Protein AF-A0A0K8Q9H9-F1 (afdb_monomer)

Structure (mmCIF, N/CA/C/O backbone):
data_AF-A0A0K8Q9H9-F1
#
_entry.id   AF-A0A0K8Q9H9-F1
#
loop_
_atom_site.group_PDB
_atom_site.id
_atom_site.type_symbol
_atom_site.label_atom_id
_atom_site.label_alt_id
_atom_site.label_comp_id
_atom_site.label_asym_id
_atom_site.label_entity_id
_atom_site.label_seq_id
_atom_site.pdbx_PDB_ins_code
_atom_site.Cartn_x
_atom_site.Cartn_y
_atom_site.Cartn_z
_atom_site.occupancy
_atom_site.B_iso_or_equiv
_atom_site.auth_seq_id
_atom_site.auth_comp_id
_atom_site.auth_asym_id
_atom_site.auth_atom_id
_atom_site.pdbx_PDB_model_num
ATOM 1 N N . MET A 1 1 ? -20.706 -2.629 7.228 1.00 52.00 1 MET A N 1
ATOM 2 C CA . MET A 1 1 ? -20.235 -2.039 5.958 1.00 52.00 1 MET A CA 1
ATOM 3 C C . MET A 1 1 ? -19.748 -0.643 6.270 1.00 52.00 1 MET A C 1
ATOM 5 O O . MET A 1 1 ? -20.561 0.220 6.562 1.00 52.00 1 MET A O 1
ATOM 9 N N . THR A 1 2 ? -18.435 -0.457 6.363 1.00 60.81 2 THR A N 1
ATOM 10 C CA . THR A 1 2 ? -17.844 0.856 6.629 1.00 60.81 2 THR A CA 1
ATOM 11 C C . THR A 1 2 ? -17.998 1.724 5.383 1.00 60.81 2 THR A C 1
ATOM 13 O O . THR A 1 2 ? -17.456 1.374 4.338 1.00 60.81 2 THR A O 1
ATOM 16 N N . ASP A 1 3 ? -18.744 2.820 5.487 1.00 73.38 3 ASP A N 1
ATOM 17 C CA . ASP A 1 3 ? -18.839 3.836 4.438 1.00 73.38 3 ASP A CA 1
ATOM 18 C C . ASP A 1 3 ? -17.513 4.605 4.385 1.00 73.38 3 ASP A C 1
ATOM 20 O O . ASP A 1 3 ? -17.213 5.408 5.271 1.00 73.38 3 ASP A O 1
ATOM 24 N N . GLN A 1 4 ? -16.645 4.247 3.436 1.00 75.75 4 GLN A N 1
ATOM 25 C CA . GLN A 1 4 ? -15.318 4.841 3.281 1.00 75.75 4 GLN A CA 1
ATOM 26 C C . GLN A 1 4 ? -15.056 5.187 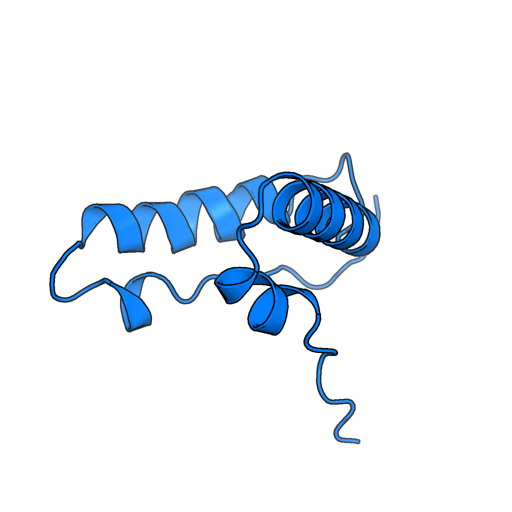1.819 1.00 75.75 4 GLN A C 1
ATOM 28 O O . GLN A 1 4 ? -15.454 4.430 0.929 1.00 75.75 4 GLN A O 1
ATOM 33 N N . PRO A 1 5 ? -14.358 6.305 1.553 1.00 81.94 5 PRO A N 1
ATOM 34 C CA . PRO A 1 5 ? -13.978 6.658 0.198 1.00 81.94 5 PRO A CA 1
ATOM 35 C C . PRO A 1 5 ? -13.087 5.563 -0.393 1.00 81.94 5 PRO A C 1
ATOM 37 O O . PRO A 1 5 ? -12.128 5.110 0.244 1.00 81.94 5 PRO A O 1
ATOM 40 N N . LYS A 1 6 ? -13.410 5.153 -1.626 1.00 84.69 6 LYS A N 1
ATOM 41 C CA . LYS A 1 6 ? -12.619 4.165 -2.361 1.00 84.69 6 LYS A CA 1
ATOM 42 C C . LYS A 1 6 ? -11.187 4.659 -2.515 1.00 84.69 6 LYS A C 1
ATOM 44 O O . LYS A 1 6 ? -10.954 5.773 -2.981 1.00 84.69 6 LYS A O 1
ATOM 49 N N . GLN A 1 7 ? -10.243 3.800 -2.164 1.00 83.19 7 GLN A N 1
ATOM 50 C CA . GLN A 1 7 ? -8.832 4.030 -2.429 1.00 83.19 7 GLN A CA 1
ATOM 51 C C . GLN A 1 7 ? -8.575 3.776 -3.917 1.00 83.19 7 GLN A C 1
ATOM 53 O O . GLN A 1 7 ? -9.040 2.773 -4.462 1.00 83.19 7 GLN A O 1
ATOM 58 N N . LEU A 1 8 ? -7.876 4.698 -4.579 1.00 83.75 8 LEU A N 1
ATOM 59 C CA . LEU A 1 8 ? -7.544 4.617 -6.002 1.00 83.75 8 LEU A CA 1
ATOM 60 C C . LEU A 1 8 ? -6.037 4.424 -6.180 1.00 83.75 8 LEU A C 1
ATOM 62 O O . LEU A 1 8 ? -5.240 4.953 -5.408 1.00 83.75 8 LEU A O 1
ATOM 66 N N . GLY A 1 9 ? -5.665 3.666 -7.210 1.00 84.44 9 GLY A N 1
ATOM 67 C CA . GLY A 1 9 ? -4.272 3.432 -7.580 1.00 84.44 9 GLY A CA 1
ATOM 68 C C . GLY A 1 9 ? -3.704 4.528 -8.482 1.00 84.44 9 GLY A C 1
ATOM 69 O O .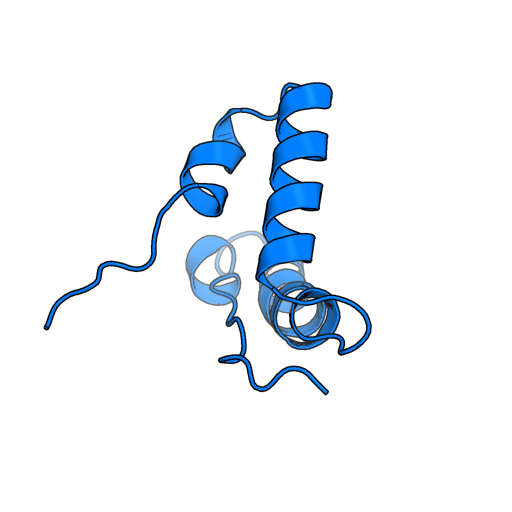 GLY A 1 9 ? -4.437 5.294 -9.106 1.00 84.44 9 GLY A O 1
ATOM 70 N N . GLY A 1 10 ? -2.374 4.590 -8.546 1.00 91.00 10 GLY A N 1
ATOM 71 C CA . GLY A 1 10 ? -1.609 5.422 -9.482 1.00 91.00 10 GLY A CA 1
ATOM 72 C C . GLY A 1 10 ? -0.596 4.614 -10.298 1.00 91.00 10 GLY A C 1
ATOM 73 O O . GLY A 1 10 ? 0.352 5.181 -10.839 1.00 91.00 10 GLY A O 1
ATOM 74 N N . GLY A 1 11 ? -0.772 3.295 -10.372 1.00 93.50 11 GLY A N 1
ATOM 75 C CA . GLY A 1 11 ? 0.159 2.343 -10.967 1.00 93.50 11 GLY A CA 1
ATOM 76 C C . GLY A 1 11 ? 0.482 2.662 -12.418 1.00 93.50 11 GLY A C 1
ATOM 77 O O . GLY A 1 11 ? 1.657 2.734 -12.772 1.00 93.50 11 GLY A O 1
ATOM 78 N N . ARG A 1 12 ? -0.530 2.950 -13.249 1.00 95.06 12 ARG A N 1
ATOM 79 C CA . ARG A 1 12 ? -0.309 3.384 -14.643 1.00 95.06 12 ARG A CA 1
ATOM 80 C C . ARG A 1 12 ? 0.571 4.624 -14.761 1.00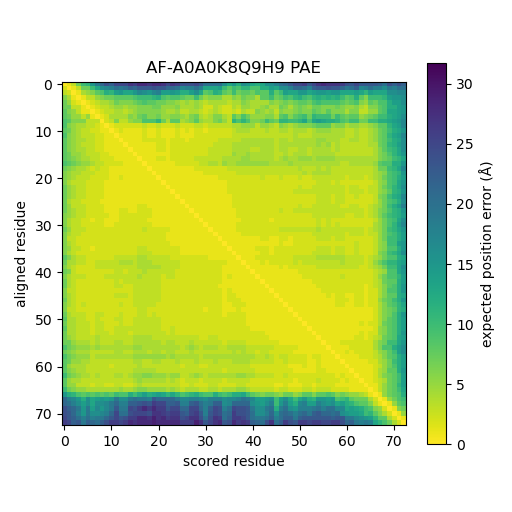 95.06 12 ARG A C 1
ATOM 82 O O . ARG A 1 12 ? 1.421 4.663 -15.640 1.00 95.06 12 ARG A O 1
ATOM 89 N N . LYS A 1 13 ? 0.420 5.596 -13.859 1.00 95.62 13 LYS A N 1
ATOM 90 C CA . LYS A 1 13 ? 1.241 6.816 -13.851 1.00 95.62 13 LYS A CA 1
ATOM 91 C C . LYS A 1 13 ? 2.680 6.547 -13.398 1.00 95.62 13 LYS A C 1
ATOM 93 O O . LYS A 1 13 ? 3.590 7.206 -13.879 1.00 95.62 13 LYS A O 1
ATOM 98 N N . MET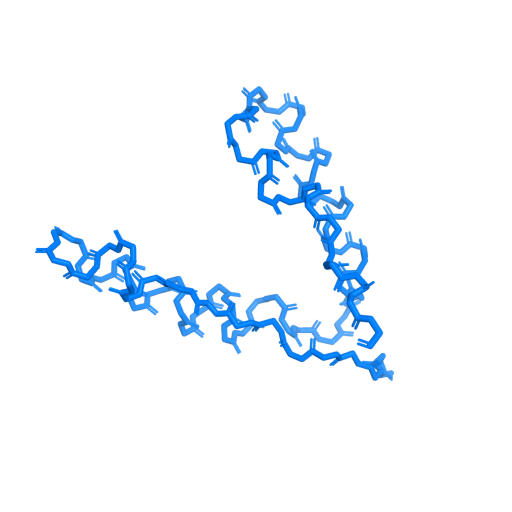 A 1 14 ? 2.882 5.630 -12.453 1.00 93.06 14 MET A N 1
ATOM 99 C CA . MET A 1 14 ? 4.195 5.394 -11.838 1.00 93.06 14 MET A CA 1
ATOM 100 C C . MET A 1 14 ? 5.044 4.366 -12.591 1.00 93.06 14 MET A C 1
ATOM 102 O O . MET A 1 14 ? 6.264 4.494 -12.624 1.00 93.06 14 MET A O 1
ATOM 106 N N . PHE A 1 15 ? 4.413 3.346 -13.174 1.00 96.06 15 PHE A N 1
ATOM 107 C CA . PHE A 1 15 ? 5.102 2.167 -13.711 1.00 96.06 15 PHE A CA 1
ATOM 108 C C . PHE A 1 15 ? 4.753 1.856 -15.171 1.00 96.06 15 PHE A C 1
ATOM 110 O O . PHE A 1 15 ? 5.321 0.924 -15.737 1.00 96.06 15 PHE A O 1
ATOM 117 N N . GLY A 1 16 ? 3.823 2.597 -15.787 1.00 97.12 16 GLY A N 1
ATOM 118 C CA . GLY A 1 16 ? 3.256 2.263 -17.098 1.00 97.12 16 GLY A CA 1
ATOM 119 C C . GLY A 1 16 ? 4.291 2.095 -18.212 1.00 97.12 16 GLY A C 1
ATOM 120 O O . GLY A 1 16 ? 4.165 1.174 -19.015 1.00 97.12 16 GLY A O 1
ATOM 121 N N . ASP A 1 17 ? 5.336 2.923 -18.207 1.00 97.81 17 ASP A N 1
ATOM 122 C CA . ASP A 1 17 ? 6.305 3.000 -19.305 1.00 97.81 17 ASP A CA 1
ATOM 123 C C . ASP A 1 17 ? 7.312 1.839 -19.329 1.00 97.81 17 ASP A C 1
ATOM 125 O O . ASP A 1 17 ? 7.817 1.484 -20.392 1.00 97.81 17 ASP A O 1
ATOM 129 N N . PHE A 1 18 ? 7.613 1.231 -18.176 1.00 97.81 18 PHE A N 1
ATOM 130 C CA . PHE A 1 18 ? 8.658 0.199 -18.062 1.00 97.81 18 PHE A CA 1
ATOM 131 C C . PHE A 1 18 ? 8.178 -1.115 -17.434 1.00 97.81 18 PHE A C 1
ATOM 133 O O . PHE A 1 18 ? 8.817 -2.151 -17.609 1.00 97.81 18 PHE A O 1
ATOM 140 N N . ALA A 1 19 ? 7.054 -1.103 -16.716 1.00 98.38 19 ALA A N 1
ATOM 141 C CA . ALA A 1 19 ? 6.472 -2.275 -16.071 1.00 98.38 19 ALA A CA 1
ATOM 142 C C . ALA A 1 19 ? 4.932 -2.261 -16.193 1.00 98.38 19 ALA A C 1
ATOM 144 O O . ALA A 1 19 ? 4.217 -2.177 -15.188 1.00 98.38 19 ALA A O 1
ATOM 145 N N . PRO A 1 20 ? 4.383 -2.389 -17.416 1.00 97.50 20 PRO A N 1
ATOM 146 C CA . PRO A 1 20 ? 2.952 -2.214 -17.680 1.00 97.50 20 PRO A CA 1
ATOM 147 C C . PRO A 1 20 ? 2.064 -3.205 -16.916 1.00 97.50 20 PRO A C 1
ATOM 149 O O . PRO A 1 20 ? 0.978 -2.843 -16.465 1.00 97.50 20 PRO A O 1
ATOM 152 N N . LYS A 1 21 ? 2.529 -4.444 -16.695 1.00 98.12 21 LYS A N 1
ATOM 153 C CA . LYS A 1 21 ? 1.759 -5.408 -15.897 1.00 98.12 21 LYS A CA 1
ATOM 154 C C . LYS A 1 21 ? 1.730 -5.044 -14.413 1.00 98.12 21 LYS A C 1
ATOM 156 O O . LYS A 1 21 ? 0.702 -5.231 -13.768 1.00 98.12 21 LYS A O 1
ATOM 161 N N . LEU A 1 22 ? 2.822 -4.497 -13.875 1.00 97.81 22 LEU A N 1
ATOM 162 C CA . LEU A 1 22 ? 2.847 -4.009 -12.497 1.00 97.81 22 LEU A CA 1
ATOM 163 C C . LEU A 1 22 ? 1.876 -2.837 -12.334 1.00 97.81 22 LEU A C 1
ATOM 165 O O . LEU A 1 22 ? 1.056 -2.859 -11.424 1.00 97.81 22 LEU A O 1
ATOM 169 N N . ALA A 1 23 ? 1.901 -1.879 -13.265 1.00 97.69 23 ALA A N 1
ATOM 170 C CA . ALA A 1 23 ? 0.946 -0.775 -13.312 1.00 97.69 23 ALA A CA 1
ATOM 171 C C . ALA A 1 23 ? -0.518 -1.252 -13.276 1.00 97.69 23 ALA A C 1
ATOM 173 O O . ALA A 1 23 ? -1.312 -0.756 -12.475 1.00 97.69 23 ALA A O 1
ATOM 174 N N . GLU A 1 24 ? -0.863 -2.231 -14.116 1.00 96.81 24 GLU A N 1
ATOM 175 C CA . GLU A 1 24 ? -2.205 -2.819 -14.170 1.00 96.81 24 GLU A CA 1
ATOM 176 C C . GLU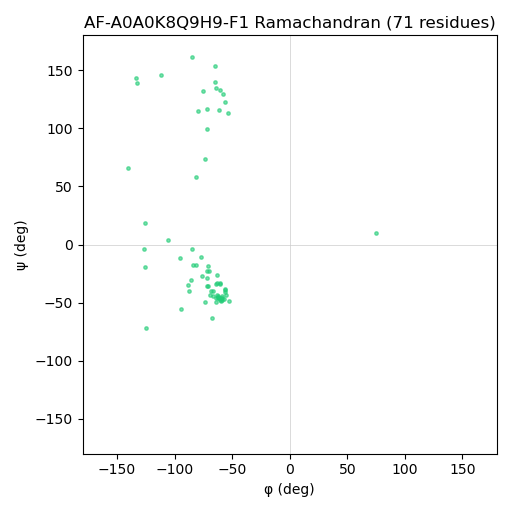 A 1 24 ? -2.596 -3.491 -12.843 1.00 96.81 24 GLU A C 1
ATOM 178 O O . GLU A 1 24 ? -3.701 -3.277 -12.345 1.00 96.81 24 GLU A O 1
ATOM 183 N N . LEU A 1 25 ? -1.700 -4.285 -12.247 1.00 97.88 25 LEU A N 1
ATOM 184 C CA . LEU A 1 25 ? -1.960 -4.979 -10.982 1.00 97.88 25 LEU A CA 1
ATOM 185 C C . LEU A 1 25 ? -2.107 -4.002 -9.810 1.00 97.88 25 LEU A C 1
ATOM 187 O O . LEU A 1 25 ? -2.990 -4.185 -8.970 1.00 97.88 25 LEU A O 1
ATOM 191 N N . THR A 1 26 ? -1.287 -2.952 -9.759 1.00 96.12 26 THR A N 1
ATOM 192 C CA . THR A 1 26 ? -1.405 -1.895 -8.751 1.00 96.12 26 THR A CA 1
ATOM 193 C C . THR A 1 26 ? -2.772 -1.214 -8.831 1.00 96.12 26 THR A C 1
ATOM 195 O O . THR A 1 26 ? -3.431 -1.049 -7.805 1.00 96.12 26 THR A O 1
ATOM 198 N N . ASP A 1 27 ? -3.236 -0.865 -10.031 1.00 95.75 27 ASP A N 1
ATOM 199 C CA . ASP A 1 27 ? -4.514 -0.169 -10.192 1.00 95.75 27 ASP A CA 1
ATOM 200 C C . ASP A 1 27 ? -5.716 -1.083 -9.964 1.00 95.75 27 ASP A C 1
ATOM 202 O O . ASP A 1 27 ? -6.615 -0.734 -9.203 1.00 95.75 27 ASP A O 1
ATOM 206 N N . ASN A 1 28 ? -5.743 -2.249 -10.608 1.00 95.88 28 ASN A N 1
ATOM 207 C CA . ASN A 1 28 ? -6.947 -3.075 -10.666 1.00 95.88 28 ASN A CA 1
ATOM 208 C C . ASN A 1 28 ? -7.066 -4.022 -9.472 1.00 95.88 28 ASN A C 1
ATOM 210 O O . ASN A 1 28 ? -8.162 -4.220 -8.957 1.00 95.88 28 ASN A O 1
ATOM 214 N N . VAL A 1 29 ? -5.951 -4.612 -9.034 1.00 96.38 29 VAL A N 1
ATOM 215 C CA . VAL A 1 29 ? -5.964 -5.632 -7.978 1.00 96.38 29 VAL A CA 1
ATOM 216 C C . VAL A 1 29 ? -5.703 -4.996 -6.624 1.00 96.38 29 VAL A C 1
ATOM 218 O O . VAL A 1 29 ? -6.515 -5.141 -5.715 1.00 96.38 29 VAL A O 1
ATOM 221 N N . LEU A 1 30 ? -4.593 -4.270 -6.472 1.00 95.44 30 LEU A N 1
ATOM 222 C CA . LEU A 1 30 ? -4.217 -3.728 -5.169 1.00 95.44 30 LEU A CA 1
ATOM 223 C C . LEU A 1 30 ? -5.206 -2.647 -4.722 1.00 95.44 30 LEU A C 1
ATOM 225 O O . LEU A 1 30 ? -5.900 -2.831 -3.723 1.00 95.44 30 LEU A O 1
ATOM 229 N N . PHE A 1 31 ? -5.298 -1.541 -5.460 1.00 94.31 31 PHE A N 1
ATOM 230 C CA . PHE A 1 31 ? -6.181 -0.440 -5.077 1.00 94.31 31 PHE A CA 1
ATOM 231 C C . PHE A 1 31 ? -7.617 -0.623 -5.572 1.00 94.31 31 PHE A C 1
ATOM 233 O O . PHE A 1 31 ? -8.536 -0.203 -4.885 1.00 94.31 31 PHE A O 1
ATOM 240 N N . GLY A 1 32 ? -7.839 -1.293 -6.704 1.00 93.81 32 GLY A N 1
ATOM 241 C CA . GLY A 1 32 ? -9.180 -1.542 -7.244 1.00 93.81 32 GLY A CA 1
ATOM 242 C C . GLY A 1 32 ? -10.006 -2.576 -6.469 1.00 93.81 32 GLY A C 1
ATOM 243 O O . GLY A 1 32 ? -11.228 -2.444 -6.420 1.00 93.81 32 GLY A O 1
ATOM 244 N N . ASP A 1 33 ? -9.358 -3.550 -5.819 1.00 95.00 33 ASP A N 1
ATOM 245 C CA . ASP A 1 33 ? -10.006 -4.620 -5.044 1.00 95.00 33 ASP A CA 1
ATOM 246 C C . ASP A 1 33 ? -9.476 -4.672 -3.602 1.00 95.00 33 ASP A C 1
ATOM 248 O O . ASP A 1 33 ? -10.174 -4.263 -2.674 1.00 95.00 33 ASP A O 1
ATOM 252 N N . VAL A 1 34 ? -8.232 -5.119 -3.392 1.00 95.62 34 VAL A N 1
ATOM 253 C CA . VAL A 1 34 ? -7.713 -5.507 -2.067 1.00 95.62 34 VAL A CA 1
ATOM 254 C C . VAL A 1 34 ? -7.856 -4.399 -1.022 1.00 95.62 34 VAL A C 1
ATOM 256 O O . VAL A 1 34 ? -8.281 -4.682 0.097 1.00 95.62 34 VAL A O 1
ATOM 259 N N . TRP A 1 35 ? -7.548 -3.144 -1.354 1.00 94.62 35 TRP A N 1
ATOM 260 C CA . TRP A 1 35 ? -7.681 -2.012 -0.424 1.00 94.62 35 TRP A CA 1
ATOM 261 C C . TRP A 1 35 ? -9.127 -1.607 -0.113 1.00 94.62 35 TRP A C 1
ATOM 263 O O . TRP A 1 35 ? -9.361 -0.958 0.904 1.00 94.62 35 TRP A O 1
ATOM 273 N N . ASN A 1 36 ? -10.088 -2.007 -0.945 1.00 93.62 36 ASN A N 1
ATOM 274 C CA . ASN A 1 36 ? -11.503 -1.649 -0.824 1.00 93.62 36 ASN A CA 1
ATOM 275 C C . ASN A 1 36 ? -12.382 -2.804 -0.314 1.00 93.62 36 ASN A C 1
ATOM 277 O O . ASN A 1 36 ? -13.603 -2.668 -0.227 1.00 93.62 36 ASN A O 1
ATOM 281 N N . ARG A 1 37 ? -11.779 -3.946 0.026 1.00 94.75 37 ARG A N 1
ATOM 282 C CA . ARG A 1 37 ? -12.476 -5.117 0.560 1.00 94.75 37 ARG A CA 1
ATOM 283 C C . ARG A 1 37 ? -13.127 -4.827 1.930 1.00 94.75 37 ARG A C 1
ATOM 285 O O . ARG A 1 37 ? -12.472 -4.227 2.790 1.00 94.75 37 ARG A O 1
ATOM 292 N N . PRO A 1 38 ? -14.387 -5.244 2.159 1.00 93.75 38 PRO A N 1
ATOM 293 C CA . PRO A 1 38 ? -15.232 -4.735 3.246 1.00 93.75 38 PRO A CA 1
ATOM 294 C C . PRO A 1 38 ? -14.916 -5.289 4.642 1.00 93.75 38 PRO A C 1
ATOM 296 O O . PRO A 1 38 ? -15.469 -4.798 5.625 1.00 93.75 38 PRO A O 1
AT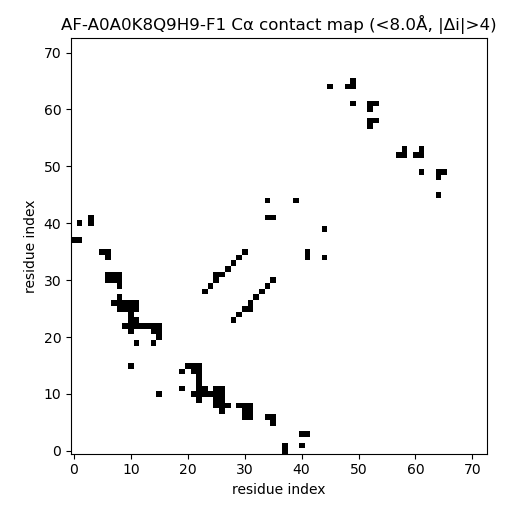OM 299 N N . GLU A 1 39 ? -14.079 -6.319 4.746 1.00 94.94 39 GLU A N 1
ATOM 300 C CA . GLU A 1 39 ? -13.781 -7.019 6.001 1.00 94.94 39 GLU A CA 1
ATOM 301 C C . GLU A 1 39 ? -12.914 -6.185 6.952 1.00 94.94 39 GLU A C 1
ATOM 303 O O . GLU A 1 39 ? -12.926 -6.420 8.157 1.00 94.94 39 GLU A O 1
ATOM 308 N N . LEU A 1 40 ? -12.172 -5.208 6.421 1.00 93.69 40 LEU A N 1
ATOM 309 C CA . LEU A 1 40 ? -11.338 -4.291 7.193 1.00 93.69 40 LEU A CA 1
ATOM 310 C C . LEU A 1 40 ? -11.570 -2.856 6.742 1.00 93.69 40 LEU A C 1
ATOM 312 O O . LEU A 1 40 ? -11.620 -2.568 5.545 1.00 93.69 40 LEU A O 1
ATOM 316 N N . SER A 1 41 ? -11.626 -1.951 7.717 1.00 92.62 41 SER A N 1
ATOM 317 C CA . SER A 1 41 ? -11.640 -0.517 7.456 1.00 92.62 41 SER A CA 1
ATOM 318 C C . SER A 1 41 ? -10.317 -0.073 6.808 1.00 92.62 41 SER A C 1
ATOM 320 O O . SER A 1 41 ? -9.268 -0.679 7.037 1.00 92.62 41 SER A O 1
ATOM 322 N N . ALA A 1 42 ? -10.317 1.014 6.032 1.00 90.31 42 ALA A N 1
ATOM 323 C CA . ALA A 1 42 ? -9.091 1.577 5.462 1.00 90.31 42 ALA A CA 1
ATOM 324 C C . ALA A 1 42 ? -8.104 2.008 6.555 1.00 90.31 42 ALA A C 1
ATOM 326 O O . ALA A 1 42 ? -6.899 1.853 6.381 1.00 90.31 42 ALA A O 1
ATOM 327 N N . ARG A 1 43 ? -8.600 2.479 7.711 1.00 90.69 43 ARG A N 1
ATOM 328 C CA . ARG A 1 43 ? -7.753 2.787 8.872 1.00 90.69 43 ARG A CA 1
ATOM 329 C C . ARG A 1 43 ? -7.004 1.546 9.351 1.00 90.69 43 ARG A C 1
ATOM 331 O O . ARG A 1 43 ? -5.794 1.620 9.549 1.00 90.69 43 ARG A O 1
ATOM 338 N N . ASP A 1 44 ? -7.707 0.428 9.518 1.00 94.38 44 ASP A N 1
ATOM 339 C CA . ASP A 1 44 ? -7.098 -0.810 10.010 1.00 94.38 44 ASP A CA 1
ATOM 340 C C . ASP A 1 44 ? -6.127 -1.391 8.980 1.00 94.38 44 ASP A C 1
ATOM 342 O O . ASP A 1 44 ? -5.024 -1.795 9.342 1.00 94.38 44 ASP A O 1
ATOM 346 N N . ARG A 1 45 ? -6.471 -1.351 7.684 1.00 94.75 45 ARG A N 1
ATOM 347 C CA . ARG A 1 45 ? -5.545 -1.739 6.603 1.00 94.75 45 ARG A CA 1
ATOM 348 C C . ARG A 1 45 ? -4.275 -0.896 6.605 1.00 94.75 45 ARG A C 1
ATOM 350 O O . ARG A 1 45 ? -3.183 -1.460 6.519 1.00 94.75 45 ARG A O 1
ATOM 357 N N . SER A 1 46 ? -4.394 0.426 6.729 1.00 93.75 46 SER A N 1
ATOM 358 C CA . SER A 1 46 ? -3.233 1.316 6.806 1.00 93.75 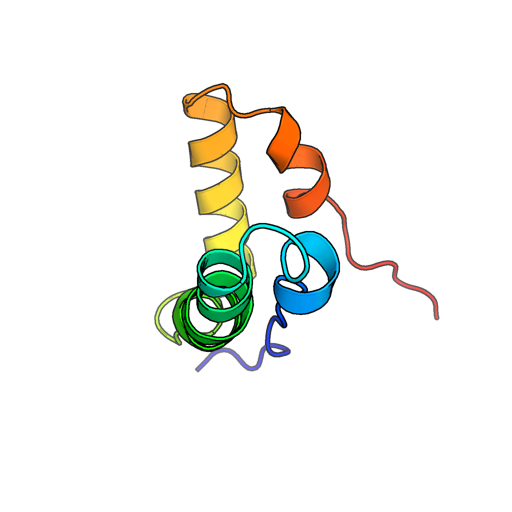46 SER A CA 1
ATOM 359 C C . SER A 1 46 ? -2.381 1.017 8.032 1.00 93.75 46 SER A C 1
ATOM 361 O O . SER A 1 46 ? -1.165 0.907 7.905 1.00 93.75 46 SER A O 1
ATOM 363 N N . LEU A 1 47 ? -2.999 0.810 9.199 1.00 95.62 47 LEU A N 1
ATOM 364 C CA . LEU A 1 47 ? -2.272 0.493 10.426 1.00 95.62 47 LEU A CA 1
ATOM 365 C C . LEU A 1 47 ? -1.501 -0.831 10.310 1.00 95.62 47 LEU A C 1
ATOM 367 O O . LEU A 1 47 ? -0.323 -0.882 10.657 1.00 95.62 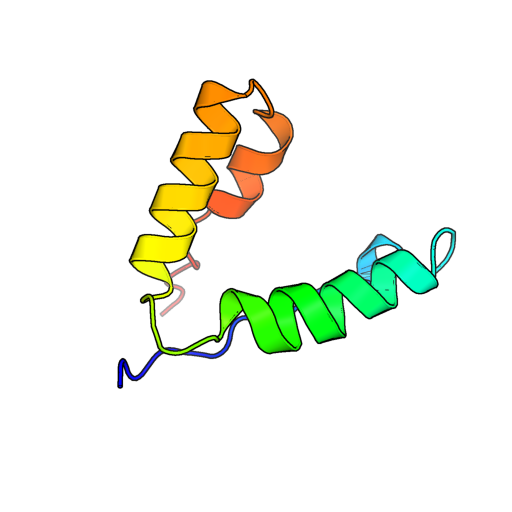47 LEU A O 1
ATOM 371 N N . ILE A 1 48 ? -2.138 -1.878 9.776 1.00 97.00 48 ILE A N 1
ATOM 372 C CA . ILE A 1 48 ? -1.496 -3.178 9.535 1.00 97.00 48 ILE A CA 1
ATOM 373 C C . ILE A 1 48 ? -0.342 -3.030 8.540 1.00 97.00 48 ILE A C 1
ATOM 375 O O . ILE A 1 48 ? 0.749 -3.540 8.785 1.00 97.00 48 ILE A O 1
ATOM 379 N N . THR A 1 49 ? -0.559 -2.304 7.441 1.00 96.31 49 THR A N 1
ATOM 380 C CA . THR A 1 49 ? 0.468 -2.084 6.413 1.00 96.31 49 THR A CA 1
ATOM 381 C C . THR A 1 49 ? 1.682 -1.368 7.001 1.00 96.31 49 THR A C 1
ATOM 383 O O . THR A 1 49 ? 2.802 -1.835 6.827 1.00 96.31 49 THR A O 1
ATOM 386 N N . VAL A 1 50 ? 1.473 -0.292 7.766 1.00 96.75 50 VAL A N 1
ATOM 387 C CA . VAL A 1 50 ? 2.552 0.427 8.463 1.00 96.75 50 VAL A CA 1
ATOM 388 C C . VAL A 1 50 ? 3.303 -0.502 9.413 1.00 96.75 50 VAL A C 1
ATOM 390 O O . VAL A 1 50 ? 4.527 -0.549 9.356 1.00 96.75 50 VAL A O 1
ATOM 393 N N . ALA A 1 51 ? 2.597 -1.287 10.233 1.00 98.06 51 ALA A N 1
ATOM 394 C CA . ALA A 1 51 ? 3.233 -2.219 11.163 1.00 98.06 51 ALA A CA 1
ATOM 395 C C . ALA A 1 51 ? 4.126 -3.243 10.440 1.00 98.06 51 ALA A C 1
ATOM 397 O O . ALA A 1 51 ? 5.260 -3.473 10.861 1.00 98.06 51 ALA A O 1
ATOM 398 N N . VAL A 1 52 ? 3.650 -3.815 9.329 1.00 98.25 52 VAL A N 1
ATOM 399 C CA . VAL A 1 52 ? 4.417 -4.773 8.515 1.00 98.25 52 VAL A CA 1
ATOM 400 C C . VAL A 1 52 ? 5.623 -4.106 7.854 1.00 98.25 52 VAL A C 1
ATOM 402 O O . VAL A 1 52 ? 6.718 -4.664 7.888 1.00 98.25 52 VAL A O 1
ATOM 405 N N . LEU A 1 53 ? 5.457 -2.908 7.287 1.00 97.81 53 LEU A N 1
ATOM 406 C CA . LEU A 1 53 ? 6.555 -2.163 6.666 1.00 97.81 53 LEU A CA 1
ATOM 407 C C . LEU A 1 53 ? 7.638 -1.798 7.690 1.00 97.81 53 LEU A C 1
ATOM 409 O O . LEU A 1 53 ? 8.820 -1.983 7.411 1.00 97.81 53 LEU A O 1
ATOM 413 N N . THR A 1 54 ? 7.247 -1.346 8.885 1.00 97.44 54 THR A N 1
ATOM 414 C CA . THR A 1 54 ? 8.176 -1.047 9.982 1.00 97.44 54 THR A CA 1
ATOM 415 C C . THR A 1 54 ? 8.905 -2.301 10.455 1.00 97.44 54 THR A C 1
ATOM 417 O O . THR A 1 54 ? 10.129 -2.286 10.547 1.00 97.44 54 THR A O 1
ATOM 420 N N . ALA A 1 55 ? 8.182 -3.394 10.717 1.00 98.31 55 ALA A N 1
ATOM 421 C CA . ALA A 1 55 ? 8.786 -4.646 11.173 1.00 98.31 55 ALA A CA 1
ATOM 422 C C . ALA A 1 55 ? 9.724 -5.267 10.122 1.00 98.31 55 ALA A C 1
ATOM 424 O O . ALA A 1 55 ? 10.731 -5.871 10.478 1.00 98.31 55 ALA A O 1
ATOM 425 N N . GLY A 1 56 ? 9.406 -5.102 8.835 1.00 97.94 56 GLY A N 1
ATOM 426 C CA . GLY A 1 56 ? 10.209 -5.595 7.716 1.00 97.94 56 GLY A CA 1
ATOM 427 C C . GLY A 1 56 ? 11.346 -4.671 7.272 1.00 97.94 56 GLY A C 1
ATOM 428 O O . GLY A 1 56 ? 12.089 -5.044 6.372 1.00 97.94 56 GLY A O 1
ATOM 429 N N . GLY A 1 57 ? 11.485 -3.475 7.855 1.00 97.12 57 GLY A N 1
ATOM 430 C CA . GLY A 1 57 ? 12.524 -2.508 7.480 1.00 97.12 57 GLY A CA 1
ATOM 431 C C . GLY A 1 57 ? 12.293 -1.765 6.154 1.00 97.12 57 GLY A C 1
ATOM 432 O O . GLY A 1 57 ? 13.181 -1.035 5.717 1.00 97.12 57 GLY A O 1
ATOM 433 N N . ASN A 1 58 ? 11.109 -1.882 5.543 1.00 96.56 58 ASN A N 1
ATOM 434 C CA . ASN A 1 58 ? 10.741 -1.247 4.264 1.00 96.56 58 ASN A CA 1
ATOM 435 C C . ASN A 1 58 ? 10.316 0.216 4.475 1.00 96.56 58 ASN A C 1
ATOM 437 O O . ASN A 1 58 ? 9.171 0.621 4.238 1.00 96.56 58 ASN A O 1
ATOM 441 N N . THR A 1 59 ? 11.227 1.000 5.044 1.00 94.38 59 THR A N 1
ATOM 442 C CA . THR A 1 59 ? 10.937 2.351 5.538 1.00 94.38 59 THR A CA 1
ATOM 443 C C . THR A 1 59 ? 10.663 3.359 4.422 1.00 94.38 59 THR A C 1
ATOM 445 O O . THR A 1 59 ? 9.942 4.330 4.645 1.00 94.38 59 THR A O 1
ATOM 448 N N . GLU A 1 60 ? 11.134 3.104 3.201 1.00 94.94 60 GLU A N 1
ATOM 449 C CA . GLU A 1 60 ? 10.905 3.940 2.020 1.00 94.94 60 GLU A CA 1
ATOM 450 C C . GLU A 1 60 ? 9.426 4.028 1.613 1.00 94.94 60 GLU A C 1
ATOM 452 O O . GLU A 1 60 ? 9.001 5.034 1.047 1.00 94.94 60 GLU A O 1
ATOM 457 N N . GLN A 1 61 ? 8.616 3.019 1.952 1.00 92.00 61 GLN A N 1
ATOM 458 C CA . GLN A 1 61 ? 7.173 3.019 1.684 1.00 92.00 61 GLN A CA 1
ATOM 459 C C . GLN A 1 61 ? 6.366 3.759 2.762 1.00 92.00 61 GLN A C 1
ATOM 461 O O . GLN A 1 61 ? 5.218 4.148 2.529 1.00 92.00 61 GLN A O 1
ATOM 466 N N . LEU A 1 62 ? 6.945 3.991 3.947 1.00 93.50 62 LEU A N 1
ATOM 467 C CA . LEU A 1 62 ? 6.218 4.580 5.075 1.00 93.50 62 LEU A CA 1
ATOM 468 C C . LEU A 1 62 ? 5.743 6.002 4.782 1.00 93.50 62 LEU A C 1
ATOM 470 O O . LEU A 1 62 ? 4.660 6.370 5.224 1.00 93.50 62 LEU A O 1
ATOM 474 N N . GLY A 1 63 ? 6.496 6.783 4.001 1.00 91.31 63 GLY A N 1
ATOM 475 C CA . GLY A 1 63 ? 6.100 8.147 3.640 1.00 91.31 63 GLY A CA 1
ATOM 476 C C . GLY A 1 63 ? 4.730 8.208 2.957 1.00 91.31 63 GLY A C 1
ATOM 477 O O . GLY A 1 63 ? 3.914 9.060 3.297 1.00 91.31 63 GLY A O 1
ATOM 478 N N . PHE A 1 64 ? 4.444 7.265 2.056 1.00 88.56 64 PHE A N 1
ATOM 479 C CA . PHE A 1 64 ? 3.148 7.176 1.381 1.00 88.56 64 PHE A CA 1
ATOM 480 C C . PHE A 1 64 ? 2.025 6.746 2.337 1.00 88.56 64 PHE A C 1
ATOM 482 O O . PHE A 1 64 ? 0.949 7.335 2.329 1.00 88.56 64 PHE A O 1
ATOM 489 N N . HIS A 1 65 ? 2.274 5.753 3.196 1.00 90.62 65 HIS A N 1
ATOM 490 C CA . HIS A 1 65 ? 1.250 5.192 4.088 1.00 90.62 65 HIS A CA 1
ATOM 491 C C . HIS A 1 65 ? 0.998 6.004 5.370 1.00 90.62 65 HIS A C 1
ATOM 493 O O . HIS A 1 65 ? -0.038 5.823 6.010 1.00 90.62 65 HIS A O 1
ATOM 499 N N . LEU A 1 66 ? 1.921 6.893 5.746 1.00 90.19 66 LEU A N 1
ATOM 500 C CA . LEU A 1 66 ? 1.779 7.824 6.871 1.00 90.19 66 LEU A CA 1
ATOM 501 C C . LEU A 1 66 ? 1.274 9.208 6.446 1.00 90.19 66 LEU A C 1
ATOM 503 O O . LEU A 1 66 ? 0.907 10.006 7.311 1.00 90.19 66 LEU A O 1
ATOM 507 N N . ALA A 1 67 ? 1.249 9.511 5.144 1.00 80.00 67 ALA A N 1
ATOM 508 C CA . ALA A 1 67 ? 0.725 10.775 4.651 1.00 80.00 67 ALA A CA 1
ATOM 509 C C . ALA A 1 67 ? -0.762 10.900 5.016 1.00 80.00 67 ALA A C 1
ATOM 511 O O . ALA A 1 67 ? -1.611 10.137 4.553 1.00 80.00 67 ALA A O 1
ATOM 512 N N . ALA A 1 68 ? -1.090 11.880 5.860 1.00 56.62 68 ALA A N 1
ATOM 513 C CA . ALA A 1 68 ? -2.477 12.250 6.092 1.00 56.62 68 ALA A CA 1
ATOM 514 C C . ALA A 1 68 ? -3.064 12.813 4.784 1.00 56.62 68 ALA A C 1
ATOM 516 O O . ALA A 1 68 ? -2.379 13.593 4.114 1.00 56.62 68 ALA A O 1
ATOM 517 N N . PRO A 1 69 ? -4.322 12.500 4.419 1.00 50.41 69 PRO A N 1
ATOM 518 C CA . PRO A 1 69 ? -4.998 13.277 3.393 1.00 50.41 69 PRO A CA 1
ATOM 519 C C . PRO A 1 69 ? -4.992 14.738 3.851 1.00 50.41 69 PRO A C 1
ATOM 521 O O . PRO A 1 69 ? -5.437 15.051 4.960 1.00 50.41 69 PRO A O 1
ATOM 524 N N . SER A 1 70 ? -4.436 15.628 3.031 1.00 45.06 70 SER A N 1
ATOM 525 C CA . SER A 1 70 ? -4.461 17.062 3.288 1.00 45.06 70 SER A CA 1
ATOM 526 C C . SER A 1 70 ? -5.911 17.491 3.505 1.00 45.06 70 SER A C 1
ATOM 528 O O . SER A 1 70 ? -6.723 17.442 2.581 1.00 45.06 70 SER A O 1
ATOM 530 N N . ARG A 1 71 ? -6.250 17.915 4.726 1.00 41.56 71 ARG A N 1
ATOM 531 C CA . ARG A 1 71 ? -7.476 18.674 4.992 1.00 41.56 71 ARG A CA 1
ATOM 532 C C . ARG A 1 71 ? -7.276 20.087 4.448 1.00 41.56 71 ARG A C 1
ATOM 534 O O . ARG A 1 71 ? -7.023 21.014 5.208 1.00 41.56 71 ARG A O 1
ATOM 541 N N . THR A 1 72 ? -7.316 20.243 3.131 1.00 33.16 72 THR A N 1
ATOM 542 C CA . THR A 1 72 ? -7.618 21.541 2.525 1.00 33.16 72 THR A CA 1
ATOM 543 C C . THR A 1 72 ? -9.129 21.712 2.589 1.00 33.16 72 THR A C 1
ATOM 545 O O . THR A 1 72 ? -9.862 20.888 2.040 1.00 33.16 72 THR A O 1
ATOM 548 N N . ALA A 1 73 ? -9.538 22.709 3.374 1.00 31.81 73 ALA A N 1
ATOM 549 C CA . ALA A 1 73 ? -10.901 23.214 3.486 1.00 31.81 73 ALA A CA 1
ATOM 550 C C . ALA A 1 73 ? -11.415 23.773 2.153 1.00 31.81 73 ALA A C 1
ATOM 552 O O . ALA A 1 73 ? -10.565 24.180 1.327 1.00 31.81 73 ALA A O 1
#

Sequence (73 aa):
MTDQPKQLGGGRKMFGDFAPKLAELTDNVLFGDVWNRPELSARDRSLITVAVLTAGGNTEQLGFHLAAPSRTA

Secondary structure (DSSP, 8-state):
----PPP---HHHHHTTT-HHHHHHIIIIIITTGGG-TTS-HHHHHHHHHHHHHHTT-GGGHHHHH-------

Foldseek 3Di:
DDPDDQFAFPLCVPCCPPNVVSSVCRGCPVRVDVCPDPPDDNVVVLVVVLVVCVVVVVVVCVVVSVDDDDPPD

Radius of gyration: 13.42 Å; Cα contacts (8 Å, |Δi|>4): 66; chains: 1; bounding box: 33×30×30 Å

Mean predicted aligned error: 5.18 Å

pLDDT: mean 88.26, std 15.87, range [31.81, 98.38]

Solvent-accessible surface area (backbone atoms only — not comparable to full-atom values): 4405 Å² total; per-residue (Å²): 129,78,94,66,83,78,54,77,50,59,23,55,83,76,29,39,92,86,38,50,67,57,6,49,43,37,28,55,46,45,22,58,38,67,60,58,43,77,92,50,52,62,68,55,50,44,52,52,50,50,51,51,30,60,75,69,65,46,58,85,56,43,63,70,71,66,55,70,82,79,86,74,129

=== Feature glossary ===
The record interleaves many kinds of information about one protein. Here is each kind framed as the question it answers.

Q: What known structures does this most resemble?
A: Structural nearest neighbors (via Foldseek easy-search vs the PDB). Reported per hit: target PDB id, E-value, and alignment TM-score. A TM-score above ~0.5 is the conventional threshold for 'same fold'.

Q: Where is each backbone atom in 3D?
A: The mmCIF table is the protein's shape written out atom by atom. For each backbone N, Cα, C, and carbonyl O, it records an (x, y, z) coordinate triple in Å plus the residue type, chain letter, and residue number.

Q: What are the backbone torsion angles?
A: The φ/ψ torsion pair specifies the backbone conformation at each residue. φ rotates about the N–Cα bond, ψ about the Cα–C bond. Steric clashes forbid most of the (φ, ψ) plane — the allowed regions (α-helix basin, β-sheet basin, left-handed helix) are the Ramachandran-allowed regions.

Q: Which residues are buried vs exposed?
A: Solvent-accessible surface area (SASA) is the area in Å² traced out by the centre of a 1.4 Å probe sphere (a water molecule) rolled over the protein's van der Waals surface (Shrake–Rupley / Lee–Richards construction). Buried residues have near-zero SASA; fully exposed residues can exceed 200 Å². The total SASA scales roughly with the number of surface residues.

Q: How confident is the AlphaFold model at each residue?
A: pLDDT is the predicted lDDT-Cα score: AlphaFold's confidence that the local environment of each residue (all inter-atomic distances within 15 Å) is correctly placed. It is a per-residue number between 0 and 100, with higher meaning more reliable.

Q: What does the local fold look like, residue by residue?
A: 3Di is Foldseek's structural alphabet. Each residue is assigned one of twenty discrete states based on how its Cα sits relative to its spatial (not sequential) neighbors. Aligning 3Di strings finds structural homologs roughly as well as full 3D superposition, but orders of magnitude faster.

Q: How big and how compact is the whole molecule?
A: Radius of gyration (Rg) is the root-mean-square distance of Cα atoms from their centroid — a single number for overall size and compactness. A globular domain of N residues has Rg ≈ 2.2·N^0.38 Å; an extended or disordered chain has a much larger Rg. The Cα contact count is the number of residue pairs whose Cα atoms are within 8 Å and are more than four positions apart in sequence — a standard proxy for tertiary packing density. The bounding box is the smallest axis-aligned box enclosing all Cα atoms.

Q: Which residues are in helices, strands, or loops?
A: DSSP 8-state secondary structure assigns each residue one of H (α-helix), G (3₁₀-helix), I (π-helix), E (extended β-strand), B (isolated β-bridge), T (hydrogen-bonded turn), S (bend), or '-' (coil). The assignment is computed from backbone hydrogen-bond geometry via the Kabsch–Sander algorithm.

Q: How mobile is each atom in the crystal?
A: Crystallographic B-factors measure how much each atom's electron density is smeared out, in Å². They rise 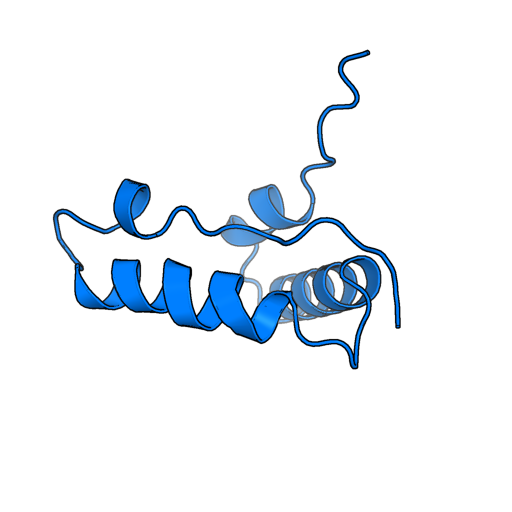in mobile loops and surface residues and fall in the buried interior. In AlphaFold models this column is repurposed to hold pLDDT instead.

Q: What if only a Cα trace is available?
A: P-SEA three-state annotation labels each residue as helix, strand, or coil based purely on the geometry of the Cα trace. It serves as a fallback when the full backbone (and thus DSSP) is unavailable.

Q: What family and function is it annotated with?
A: Database cross-references. InterPro integrates a dozen domain/family signature databases into unified entries with residue-range hits. GO terms attach function/process/location labels with evidence codes. CATH codes position the fold in a four-level structural taxonomy. Organism is the NCBI-taxonomy species name.

Q: Are the domains correctly placed relative to each other?
A: Predicted Aligned Error (PAE) is an AlphaFold confidence matrix: entry (i, j) is the expected error in the position of residue j, in ångströms, when the prediction is superimposed on the true structure at residue i. Low PAE within a block of residues means that block is internally rigid and well-predicted; high PAE between two blocks means their relative placement is uncertain even if each block individually is confident.

Q: What do the diagnostic plots show?
A: Three diagnostic plots accompany the record. The Cα contact map visualizes the tertiary structure as a 2D adjacency matrix (8 Å cutoff, sequence-local contacts suppressed). The Ramachandran plot shows the distribution of backbone (φ, ψ) torsions, with points in the α and β basins reflecting secondary structure content. The PAE plot shows AlphaFold's inter-residue confidence as a color matrix.

Q: What is the amino-acid chain?
A: Primary structure: the covalent order of the twenty standard amino acids along the backbone. Two proteins with the same sequence will (almost always) fold to the same structure; two with 30% identity often share a fold but not the details.

Q: What do the rendered images show?
A: The six renders are orthographic views along the three Cartesian axes in both directions. Representation (cartoon, sticks, or surface) and color scheme (sequence-rainbow or by-chain) vary across proteins so the training set covers all the common visualization conventions.